Protein AF-A0A8S2XP88-F1 (afdb_monomer_lite)

Organism: NCBI:txid392030

Secondary structure (DSSP, 8-state):
---HHHHHHHHHHHHHHHHHHS-STTTEEES-HHHHHHHHHHHTTS-S---S-EEEEEEEEEGGGTEEEEEEEEE-TTTTSSPPEEEEE-SS-HHHHHHHHHHHHHHH-

InterPro domains:
  IPR006575 RWD domain [PF05773] (9-106)
  IPR016135 Ubiquitin-conjugating enzyme/RWD-like [G3DSA:3.10.110.10] (3-109)
  IPR016135 Ubiquitin-conjugating enzyme/RWD-like [SSF54495] (3-91)

Foldseek 3Di:
DDDLLVQLVVVLVVLVVVCVVQVDPVFKDWPDPVLVVQSVCCNVVVDVDRDAWTKMKGWDQDPVVRDIKIKIWTHPSRPPVDFIDIAIDDPDDPVVRVVVNVVVVVVRD

Sequence (109 aa):
MNSIRSCIEQQLNEIELLHCCYPSADEFYFDDIEAITEAKEFIGEKRDYLQRNLGFIIKLHLNDINTTVELQFIYPLHYPESPVDVHLRTYLSRECYEKFNESVKSFLN

pLDDT: mean 89.56, std 6.23, range [62.06, 96.31]

Structure (mmCIF, N/CA/C/O backbone):
data_AF-A0A8S2XP88-F1
#
_entry.id   AF-A0A8S2XP88-F1
#
loop_
_atom_site.group_PDB
_atom_site.id
_atom_site.type_symbol
_atom_site.label_atom_id
_atom_site.label_alt_id
_atom_site.label_comp_id
_atom_site.label_asym_id
_atom_site.label_entity_id
_atom_site.label_seq_id
_atom_site.pdbx_PDB_ins_code
_atom_site.Cartn_x
_atom_site.Cartn_y
_atom_site.Cartn_z
_atom_site.occupancy
_atom_site.B_iso_or_equiv
_atom_site.auth_seq_id
_atom_site.auth_comp_id
_atom_site.auth_asym_id
_atom_site.auth_atom_id
_atom_site.pdbx_PDB_model_num
ATOM 1 N N . MET A 1 1 ? -12.862 17.113 8.623 1.00 62.06 1 MET A N 1
ATOM 2 C CA . MET A 1 1 ? -11.954 16.085 9.143 1.00 62.06 1 MET A CA 1
ATOM 3 C C . MET A 1 1 ? -12.783 14.865 9.447 1.00 62.06 1 MET A C 1
ATOM 5 O O . MET A 1 1 ? -13.625 14.911 10.342 1.00 62.06 1 MET A O 1
ATOM 9 N N . ASN A 1 2 ? -12.611 13.835 8.632 1.00 77.06 2 ASN A N 1
ATOM 10 C CA . ASN A 1 2 ? -13.133 12.503 8.880 1.00 77.06 2 ASN A CA 1
ATOM 11 C C . ASN A 1 2 ? -12.518 11.957 10.174 1.00 77.06 2 ASN A C 1
ATOM 13 O O . ASN A 1 2 ? -11.421 12.343 10.581 1.00 77.06 2 ASN A O 1
ATOM 17 N N . SER A 1 3 ? -13.240 11.072 10.858 1.00 91.06 3 SER A N 1
ATOM 18 C CA . SER A 1 3 ? -12.647 10.354 11.984 1.00 91.06 3 SER A CA 1
ATOM 19 C C . SER A 1 3 ? -11.543 9.429 11.467 1.00 91.06 3 SER A C 1
ATOM 21 O O . SER A 1 3 ? -11.654 8.898 10.363 1.00 91.06 3 SER A O 1
ATOM 23 N N . ILE A 1 4 ? -10.517 9.167 12.283 1.00 91.75 4 ILE A N 1
ATOM 24 C CA . ILE A 1 4 ? -9.460 8.198 11.934 1.00 91.75 4 ILE A CA 1
ATOM 25 C C . ILE A 1 4 ? -10.085 6.853 11.540 1.00 91.75 4 ILE A C 1
ATOM 27 O O . ILE A 1 4 ? -9.680 6.245 10.562 1.00 91.75 4 ILE A O 1
ATOM 31 N N . ARG A 1 5 ? -11.137 6.420 12.241 1.00 93.12 5 ARG A N 1
ATOM 32 C CA . ARG A 1 5 ? -11.883 5.197 11.914 1.00 93.12 5 ARG A CA 1
ATOM 33 C C . ARG A 1 5 ? -12.456 5.223 10.494 1.00 93.12 5 ARG A C 1
ATOM 35 O O . ARG A 1 5 ? -12.266 4.263 9.761 1.00 93.12 5 ARG A O 1
ATOM 42 N N . SER A 1 6 ? -13.082 6.326 10.089 1.00 93.94 6 SER A N 1
ATOM 43 C CA . SER A 1 6 ? -13.587 6.483 8.721 1.00 93.94 6 SER A CA 1
ATOM 44 C C . SER A 1 6 ? -12.460 6.504 7.684 1.00 93.94 6 SER A C 1
ATOM 46 O O . SER A 1 6 ? -12.644 5.956 6.602 1.00 93.94 6 SER A O 1
ATOM 48 N N . CYS A 1 7 ? -11.308 7.105 8.000 1.00 95.44 7 CYS A N 1
ATOM 49 C CA . CYS A 1 7 ? -10.134 7.084 7.125 1.00 95.44 7 CYS A CA 1
ATOM 50 C C . CYS A 1 7 ? -9.605 5.657 6.938 1.00 95.44 7 CYS A C 1
ATOM 52 O O . CYS A 1 7 ? -9.437 5.205 5.811 1.00 95.44 7 CYS A O 1
ATOM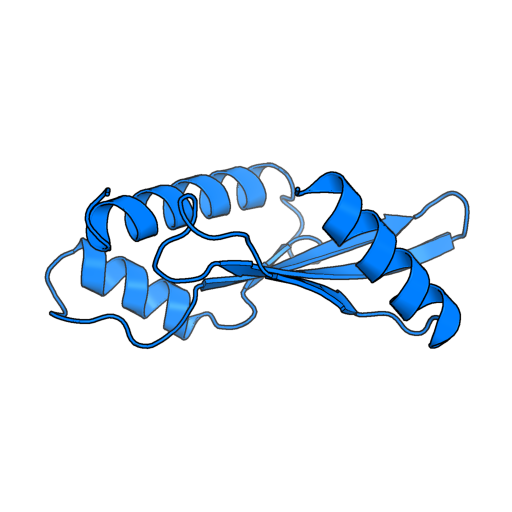 54 N N . ILE A 1 8 ? -9.417 4.909 8.027 1.00 95.81 8 ILE A N 1
ATOM 55 C CA . ILE A 1 8 ? -8.930 3.524 7.975 1.00 95.81 8 ILE A CA 1
ATOM 56 C C . ILE A 1 8 ? -9.910 2.601 7.241 1.00 95.81 8 ILE A C 1
ATOM 58 O O . ILE A 1 8 ? -9.484 1.741 6.476 1.00 95.81 8 ILE A O 1
ATOM 62 N N . GLU A 1 9 ? -11.218 2.788 7.416 1.00 95.62 9 GLU A N 1
ATOM 63 C CA . GLU A 1 9 ? -12.228 2.030 6.671 1.00 95.62 9 GLU A CA 1
ATOM 64 C C . GLU A 1 9 ? -12.133 2.295 5.159 1.00 95.62 9 GLU A C 1
ATOM 66 O O . GLU A 1 9 ? -12.131 1.354 4.366 1.00 95.62 9 GLU A O 1
ATOM 71 N N . GLN A 1 10 ? -11.974 3.559 4.752 1.00 96.06 10 GLN A N 1
ATOM 72 C CA . GLN A 1 10 ? -11.753 3.920 3.346 1.00 96.06 10 GLN A CA 1
ATOM 73 C C . GLN A 1 10 ? -10.467 3.300 2.791 1.00 96.06 10 GLN A C 1
ATOM 75 O O . GLN A 1 10 ? -10.495 2.716 1.710 1.00 96.06 10 GLN A O 1
ATOM 80 N N . GLN A 1 11 ? -9.371 3.369 3.550 1.00 96.31 11 GLN A N 1
ATOM 81 C CA . GLN A 1 11 ? -8.091 2.768 3.176 1.00 96.31 11 GLN A CA 1
ATOM 82 C C . GLN A 1 11 ? -8.212 1.259 2.943 1.00 96.31 11 GLN A C 1
ATOM 84 O O . GLN A 1 11 ? -7.726 0.754 1.935 1.00 96.31 11 GLN A O 1
ATOM 89 N N . LEU A 1 12 ? -8.882 0.536 3.847 1.00 96.25 12 LEU A N 1
ATOM 90 C CA . LEU A 1 12 ? -9.090 -0.908 3.717 1.00 96.25 12 LEU A CA 1
ATOM 91 C C . LEU A 1 12 ? -9.932 -1.260 2.483 1.00 96.25 12 LEU A C 1
ATOM 93 O O . LEU A 1 12 ? -9.581 -2.198 1.770 1.00 96.25 12 LEU A O 1
ATOM 97 N N . ASN A 1 13 ? -10.993 -0.495 2.208 1.00 96.19 13 ASN A N 1
ATOM 98 C CA . ASN A 1 13 ? -11.835 -0.700 1.026 1.00 96.19 13 ASN A CA 1
ATOM 99 C C . ASN A 1 13 ? -11.054 -0.477 -0.277 1.00 96.19 13 ASN A C 1
ATOM 101 O O . ASN A 1 13 ? -11.192 -1.242 -1.231 1.00 96.19 13 ASN A O 1
ATOM 105 N N . GLU A 1 14 ? -10.218 0.561 -0.327 1.00 96.06 14 GLU A N 1
ATOM 106 C CA . GLU A 1 14 ? -9.378 0.844 -1.493 1.00 96.06 14 GLU A CA 1
ATOM 107 C C . GLU A 1 14 ? -8.324 -0.246 -1.712 1.00 96.06 14 GLU A C 1
ATOM 109 O O . GLU A 1 14 ? -8.140 -0.720 -2.830 1.00 96.06 14 GLU A O 1
ATOM 114 N N . ILE A 1 15 ? -7.683 -0.698 -0.635 1.00 95.19 15 ILE A N 1
ATOM 115 C CA . ILE A 1 15 ? -6.730 -1.809 -0.653 1.00 95.19 15 ILE A CA 1
ATOM 116 C C . ILE A 1 15 ? -7.382 -3.099 -1.173 1.00 95.19 15 ILE A C 1
ATOM 118 O O . ILE A 1 15 ? -6.784 -3.808 -1.981 1.00 95.19 15 ILE A O 1
ATOM 122 N N . GLU A 1 16 ? -8.606 -3.409 -0.741 1.00 93.62 16 GLU A N 1
ATOM 123 C CA . GLU A 1 16 ? -9.352 -4.577 -1.221 1.00 93.62 16 GLU A CA 1
ATOM 124 C C . GLU A 1 16 ? -9.684 -4.465 -2.716 1.00 93.62 16 GLU A C 1
ATOM 126 O O . GLU A 1 16 ? -9.551 -5.441 -3.462 1.00 93.62 16 GLU A O 1
ATOM 131 N N . LEU A 1 17 ? -10.040 -3.265 -3.180 1.00 95.31 17 LEU A N 1
ATOM 132 C CA . LEU A 1 17 ? -10.265 -2.994 -4.596 1.00 95.31 17 LEU A CA 1
ATOM 133 C C . LEU A 1 17 ? -8.977 -3.163 -5.412 1.00 95.31 17 LEU A C 1
ATOM 135 O O . LEU A 1 17 ? -8.998 -3.824 -6.449 1.00 95.31 17 LEU A O 1
ATOM 139 N N . LEU A 1 18 ? -7.849 -2.630 -4.936 1.00 94.50 18 LEU A N 1
ATOM 140 C CA . LEU A 1 18 ? -6.547 -2.791 -5.588 1.00 94.50 18 LEU A CA 1
ATOM 141 C C . LEU A 1 18 ? -6.133 -4.262 -5.660 1.00 94.50 18 LEU A C 1
ATOM 143 O O . LEU A 1 18 ? -5.698 -4.720 -6.713 1.00 94.50 18 LEU A O 1
ATOM 147 N N . HIS A 1 19 ? -6.343 -5.029 -4.593 1.00 91.19 19 HIS A N 1
ATOM 148 C CA . HIS A 1 19 ? -6.092 -6.469 -4.596 1.00 91.19 19 HIS A CA 1
ATOM 149 C C . HIS A 1 19 ? -6.937 -7.206 -5.657 1.00 91.19 19 HIS A C 1
ATOM 151 O O . HIS A 1 19 ? -6.470 -8.164 -6.266 1.00 91.19 19 HIS A O 1
ATOM 157 N N . CYS A 1 20 ? -8.154 -6.734 -5.956 1.00 92.00 20 CYS A N 1
ATOM 158 C CA . CYS A 1 20 ? -8.950 -7.261 -7.072 1.00 92.00 20 CYS A CA 1
ATOM 159 C C . CYS A 1 20 ? -8.386 -6.879 -8.454 1.00 92.00 20 CYS A C 1
ATOM 161 O O . CYS A 1 20 ? -8.555 -7.634 -9.412 1.00 92.00 20 CYS A O 1
ATOM 163 N N . CYS A 1 21 ? -7.739 -5.716 -8.578 1.00 93.00 21 CYS A N 1
ATOM 164 C CA . CYS A 1 21 ? -7.111 -5.260 -9.823 1.00 93.00 21 CYS A CA 1
ATOM 165 C C . CYS A 1 21 ? -5.793 -5.982 -10.138 1.00 93.00 21 CYS A C 1
ATOM 167 O O . CYS A 1 21 ? -5.447 -6.107 -11.311 1.00 93.00 21 CYS A O 1
ATOM 169 N N . TYR A 1 22 ? -5.091 -6.462 -9.111 1.00 92.94 22 TYR A N 1
ATOM 170 C CA . TYR A 1 22 ? -3.812 -7.171 -9.206 1.00 92.94 22 TYR A CA 1
ATOM 171 C C . TYR A 1 22 ? -3.954 -8.581 -8.606 1.00 92.94 22 TYR A C 1
ATOM 173 O O . TYR A 1 22 ? -3.489 -8.833 -7.495 1.00 92.94 22 TYR A O 1
ATOM 181 N N . PRO A 1 23 ? -4.650 -9.504 -9.298 1.00 83.94 23 PRO A N 1
ATOM 182 C CA . PRO A 1 23 ? -5.059 -10.786 -8.727 1.00 83.94 23 PRO A CA 1
ATOM 183 C C . PRO A 1 23 ? -3.905 -11.782 -8.554 1.00 83.94 23 PRO A C 1
ATOM 185 O O . PRO A 1 23 ? -4.083 -12.815 -7.903 1.00 83.94 23 PRO A O 1
ATOM 188 N N . SER A 1 24 ? -2.742 -11.533 -9.164 1.00 90.31 24 SER A N 1
ATOM 189 C CA . SER A 1 24 ? -1.577 -12.391 -8.976 1.00 90.31 24 SER A CA 1
ATOM 190 C C . SER A 1 24 ? -0.940 -12.140 -7.611 1.00 90.31 24 SER A C 1
ATOM 192 O O . SER A 1 24 ? -0.651 -11.003 -7.242 1.00 90.31 24 SER A O 1
ATOM 194 N N . ALA A 1 25 ? -0.623 -13.219 -6.895 1.00 84.00 25 ALA A N 1
ATOM 195 C CA . ALA A 1 25 ? 0.080 -13.149 -5.612 1.00 84.00 25 ALA A CA 1
ATOM 196 C C . ALA A 1 25 ? 1.481 -12.513 -5.722 1.00 84.00 25 ALA A C 1
ATOM 198 O O . ALA A 1 25 ? 2.015 -12.028 -4.729 1.00 84.00 25 ALA A O 1
ATOM 199 N N . ASP A 1 26 ? 2.062 -12.502 -6.924 1.00 88.62 26 ASP A N 1
ATOM 200 C CA . ASP A 1 26 ? 3.342 -11.846 -7.195 1.00 88.62 26 ASP A CA 1
ATOM 201 C C . ASP A 1 26 ? 3.188 -10.361 -7.563 1.00 88.62 26 ASP A C 1
ATOM 203 O O . ASP A 1 26 ? 4.189 -9.653 -7.630 1.00 88.62 26 ASP A O 1
ATOM 207 N N . GLU A 1 27 ? 1.970 -9.879 -7.826 1.00 93.00 27 GLU A N 1
ATOM 208 C CA . GLU A 1 27 ? 1.700 -8.491 -8.225 1.00 93.00 27 GLU A CA 1
ATOM 209 C C . GLU A 1 27 ? 1.315 -7.606 -7.044 1.00 93.00 27 GLU A C 1
ATOM 211 O O . GLU A 1 27 ? 1.678 -6.433 -7.042 1.00 93.00 27 GLU A O 1
ATOM 216 N N . PHE A 1 28 ? 0.611 -8.144 -6.047 1.00 95.38 28 PHE A N 1
ATOM 217 C CA . PHE A 1 28 ? 0.170 -7.390 -4.878 1.00 95.38 28 PHE A CA 1
ATOM 218 C C . PHE A 1 28 ? 0.435 -8.161 -3.591 1.00 95.38 28 PHE A C 1
ATOM 220 O O . PHE A 1 28 ? 0.009 -9.305 -3.436 1.00 95.38 28 PHE A O 1
ATOM 227 N N . TYR A 1 29 ? 1.071 -7.508 -2.622 1.00 94.00 29 TYR A N 1
ATOM 228 C CA . TYR A 1 29 ? 1.254 -8.072 -1.287 1.00 94.00 29 TYR A CA 1
ATOM 229 C C . TYR A 1 29 ? 1.344 -6.989 -0.215 1.00 94.00 29 TYR A C 1
ATOM 231 O O . TYR A 1 29 ? 1.737 -5.851 -0.466 1.00 94.00 29 TYR A O 1
ATOM 239 N N . PHE A 1 30 ? 0.971 -7.352 1.009 1.00 93.62 30 PHE A N 1
ATOM 240 C CA . PHE A 1 30 ? 1.091 -6.472 2.167 1.00 93.62 30 PHE A CA 1
ATOM 241 C C . PHE A 1 30 ? 2.543 -6.390 2.637 1.00 93.62 30 PHE A C 1
ATOM 243 O O . PHE A 1 30 ? 3.222 -7.411 2.727 1.00 93.62 30 PHE A O 1
ATOM 250 N N . ASP A 1 31 ? 2.997 -5.182 2.973 1.00 89.94 31 ASP A N 1
ATOM 251 C CA . ASP A 1 31 ? 4.318 -4.967 3.583 1.00 89.94 31 ASP A CA 1
ATOM 252 C C . ASP A 1 31 ? 4.294 -5.399 5.062 1.00 89.94 31 ASP A C 1
ATOM 254 O O . ASP A 1 31 ? 5.254 -5.980 5.561 1.00 89.94 31 ASP A O 1
ATOM 258 N N . ASP A 1 32 ? 3.153 -5.196 5.735 1.00 90.31 32 ASP A N 1
ATOM 259 C CA . ASP A 1 32 ? 2.892 -5.659 7.100 1.00 90.31 32 ASP A CA 1
ATOM 260 C C . ASP A 1 32 ? 1.459 -6.217 7.233 1.00 90.31 32 ASP A C 1
ATOM 262 O O . ASP A 1 32 ? 0.470 -5.482 7.298 1.00 90.31 32 ASP A O 1
ATOM 266 N N . ILE A 1 33 ? 1.341 -7.547 7.294 1.00 91.62 33 ILE A N 1
ATOM 267 C CA . ILE A 1 33 ? 0.057 -8.251 7.472 1.00 91.62 33 ILE A CA 1
ATOM 268 C C . ILE A 1 33 ? -0.537 -7.990 8.868 1.00 91.62 33 ILE A C 1
ATOM 270 O O . ILE A 1 33 ? -1.764 -7.974 9.035 1.00 91.62 33 ILE A O 1
ATOM 274 N N . GLU A 1 34 ? 0.304 -7.770 9.881 1.00 93.06 34 GLU A N 1
ATOM 275 C CA . GLU A 1 34 ? -0.165 -7.471 11.234 1.00 93.06 34 GLU A CA 1
ATOM 276 C C . GLU A 1 34 ? -0.836 -6.098 11.279 1.00 93.06 34 GLU A C 1
ATOM 278 O O . GLU A 1 34 ? -1.875 -5.968 11.920 1.00 93.06 34 GLU A O 1
ATOM 283 N N . ALA A 1 35 ? -0.323 -5.105 10.540 1.00 94.00 35 ALA A N 1
ATOM 284 C CA . ALA A 1 35 ? -0.952 -3.786 10.436 1.00 94.00 35 ALA A CA 1
ATOM 285 C C . ALA A 1 35 ? -2.370 -3.866 9.840 1.00 94.00 35 ALA A C 1
ATOM 287 O O . ALA A 1 35 ? -3.296 -3.227 10.340 1.00 94.00 35 ALA A O 1
ATOM 288 N N . ILE A 1 36 ? -2.576 -4.710 8.821 1.00 94.25 36 ILE A N 1
ATOM 289 C CA . ILE A 1 36 ? -3.906 -4.948 8.229 1.00 94.25 36 ILE A CA 1
ATOM 290 C C . ILE A 1 36 ? -4.844 -5.620 9.236 1.00 94.25 36 ILE A C 1
ATOM 292 O O . ILE A 1 36 ? -6.025 -5.277 9.325 1.00 94.25 36 ILE A O 1
ATOM 296 N N . THR A 1 37 ? -4.326 -6.579 10.002 1.00 93.62 37 THR A N 1
ATOM 297 C CA . THR A 1 37 ? -5.099 -7.274 11.037 1.00 93.62 37 THR A CA 1
ATOM 298 C C . THR A 1 37 ? -5.502 -6.308 12.150 1.00 93.62 37 THR A C 1
ATOM 300 O O . THR A 1 37 ? -6.677 -6.241 12.509 1.00 93.62 37 THR A O 1
ATOM 303 N N . GLU A 1 38 ? -4.559 -5.492 12.620 1.00 94.69 38 GLU A N 1
ATOM 304 C CA . GLU A 1 38 ? -4.781 -4.455 13.626 1.00 94.69 38 GLU A CA 1
ATOM 305 C C . GLU A 1 38 ? -5.822 -3.430 13.161 1.00 94.69 38 GLU A C 1
ATOM 307 O O . GLU A 1 38 ? -6.724 -3.079 13.920 1.00 94.69 38 GLU A O 1
ATOM 312 N N . ALA A 1 39 ? -5.758 -2.988 11.904 1.00 94.88 39 ALA A N 1
ATOM 313 C CA . ALA A 1 39 ? -6.739 -2.062 11.350 1.00 94.88 39 ALA A CA 1
ATOM 314 C C . ALA A 1 39 ? -8.148 -2.667 11.303 1.00 94.88 39 ALA A C 1
ATOM 316 O O . ALA A 1 39 ? -9.110 -2.002 11.687 1.00 94.88 39 ALA A O 1
ATOM 317 N N . LYS A 1 40 ? -8.291 -3.939 10.910 1.00 94.44 40 LYS A N 1
ATOM 318 C CA . LYS A 1 40 ? -9.589 -4.636 10.936 1.00 94.44 40 LYS A CA 1
ATOM 319 C C . LYS A 1 40 ? -10.142 -4.768 12.358 1.00 94.44 40 LYS A C 1
ATOM 321 O O . LYS A 1 40 ? -11.340 -4.591 12.568 1.00 94.44 40 LYS A O 1
ATOM 326 N N . GLU A 1 41 ? -9.290 -5.049 13.342 1.00 94.75 41 GLU A N 1
ATOM 327 C CA . GLU A 1 41 ? -9.679 -5.085 14.758 1.00 94.75 41 GLU A CA 1
ATOM 328 C C . GLU A 1 41 ? -10.077 -3.710 15.292 1.00 94.75 41 GLU A C 1
ATOM 330 O O . GLU A 1 41 ? -11.068 -3.601 16.018 1.00 94.75 41 GLU A O 1
ATOM 335 N N . PHE A 1 42 ? -9.340 -2.667 14.900 1.00 94.69 42 PHE A N 1
ATOM 336 C CA . PHE A 1 42 ? -9.666 -1.284 15.216 1.00 94.69 42 PHE A CA 1
ATOM 337 C C . PHE A 1 42 ? -11.057 -0.947 14.675 1.00 94.69 42 PHE A C 1
ATOM 339 O O . PHE A 1 42 ? -11.924 -0.608 15.477 1.00 94.69 42 PHE A O 1
ATOM 346 N N . ILE A 1 43 ? -11.334 -1.159 13.379 1.00 93.69 43 ILE A N 1
ATOM 347 C CA . ILE A 1 43 ? -12.668 -0.956 12.771 1.00 93.69 43 ILE A CA 1
ATOM 348 C C . ILE A 1 43 ? -13.759 -1.808 13.441 1.00 93.69 43 ILE A C 1
ATOM 350 O O . ILE A 1 43 ? -14.876 -1.335 13.628 1.00 93.69 43 ILE A O 1
ATOM 354 N N . GLY A 1 44 ? -13.436 -3.021 13.885 1.00 92.44 44 GLY A N 1
ATOM 355 C CA . GLY A 1 44 ? -14.358 -3.894 14.618 1.00 92.44 44 GLY A CA 1
ATOM 356 C C . GLY A 1 44 ? -14.560 -3.557 16.101 1.00 92.44 44 GLY A C 1
ATOM 357 O O . GLY A 1 44 ? -15.187 -4.353 16.794 1.00 92.44 44 GLY A O 1
ATOM 358 N N . GLU A 1 45 ? -13.996 -2.449 16.599 1.00 88.25 45 GLU A N 1
ATOM 359 C CA . GLU A 1 45 ? -14.072 -2.004 18.008 1.00 88.25 45 GLU A CA 1
ATOM 360 C C . GLU A 1 45 ? -13.475 -3.008 19.013 1.00 88.25 45 GLU A C 1
ATOM 362 O O . GLU A 1 45 ? -13.766 -2.978 20.205 1.00 88.25 45 GLU A O 1
ATOM 367 N N . LYS A 1 46 ? -12.589 -3.896 18.545 1.00 89.38 46 LYS A N 1
ATOM 368 C CA . LYS A 1 46 ? -11.838 -4.829 19.403 1.00 89.38 46 LYS A CA 1
ATOM 369 C C . LYS A 1 46 ? -10.573 -4.201 19.984 1.00 89.38 46 LYS A C 1
ATOM 371 O O . LYS A 1 46 ? -9.960 -4.771 20.885 1.00 89.38 46 LYS A O 1
ATOM 376 N N . ARG A 1 47 ? -10.169 -3.052 19.440 1.00 87.88 47 ARG A N 1
ATOM 377 C CA . ARG A 1 47 ? -8.992 -2.282 19.838 1.00 87.88 47 ARG A CA 1
ATOM 378 C C . ARG A 1 47 ? -9.310 -0.788 19.771 1.00 87.88 47 ARG A C 1
ATOM 380 O O . ARG A 1 47 ? -9.939 -0.329 18.819 1.00 87.88 47 ARG A O 1
ATOM 387 N N . ASP A 1 48 ? -8.826 -0.039 20.759 1.00 85.25 48 ASP A N 1
ATOM 388 C CA . ASP A 1 48 ? -9.129 1.392 20.921 1.00 85.25 48 ASP A CA 1
ATOM 389 C C . ASP A 1 48 ? -8.209 2.324 20.120 1.00 85.25 48 ASP A C 1
ATOM 391 O O . ASP A 1 48 ? -8.513 3.503 19.945 1.00 85.25 48 ASP A O 1
ATOM 395 N N . TYR A 1 49 ? -7.070 1.823 19.640 1.00 85.00 49 TYR A N 1
ATOM 396 C CA . TYR A 1 49 ? -6.071 2.611 18.921 1.00 85.00 49 TYR A CA 1
ATOM 397 C C . TYR A 1 49 ? -5.419 1.805 17.796 1.00 85.00 49 TYR A C 1
ATOM 399 O O . TYR A 1 49 ? -5.409 0.578 17.830 1.00 85.00 49 TYR A O 1
ATOM 407 N N . LEU A 1 50 ? -4.844 2.511 16.823 1.00 89.38 50 LEU A N 1
ATOM 408 C CA . LEU A 1 50 ? -4.059 1.948 15.726 1.00 89.38 50 LEU A CA 1
ATOM 409 C C . LEU A 1 50 ? -2.674 2.603 15.743 1.00 89.38 50 LEU A C 1
ATOM 411 O O . LEU A 1 50 ? -2.582 3.830 15.709 1.00 89.38 50 LEU A O 1
ATOM 415 N N . GLN A 1 51 ? -1.606 1.808 15.846 1.00 84.50 51 GLN A N 1
ATOM 416 C CA . GLN A 1 51 ? -0.232 2.342 15.894 1.00 84.50 51 GLN A CA 1
ATOM 417 C C . GLN A 1 51 ? 0.468 2.350 14.538 1.00 84.50 51 GLN A C 1
ATOM 419 O O . GLN A 1 51 ? 1.389 3.140 14.333 1.00 84.50 51 GLN A O 1
ATOM 424 N N . ARG A 1 52 ? 0.072 1.449 13.638 1.00 90.50 52 ARG A N 1
ATOM 425 C CA . ARG A 1 52 ? 0.776 1.198 12.380 1.00 90.50 52 ARG A CA 1
ATOM 426 C C . ARG A 1 52 ? 0.020 1.804 11.202 1.00 90.50 52 ARG A C 1
ATOM 428 O O . ARG A 1 52 ? -1.204 1.721 11.134 1.00 90.50 52 ARG A O 1
ATOM 435 N N . ASN A 1 53 ? 0.768 2.390 10.272 1.00 94.81 53 ASN A N 1
ATOM 436 C CA . ASN A 1 53 ? 0.249 2.774 8.961 1.00 94.81 53 ASN A CA 1
ATOM 437 C C . ASN A 1 53 ? -0.006 1.521 8.118 1.00 94.81 53 ASN A C 1
ATOM 439 O O . ASN A 1 53 ? 0.650 0.495 8.310 1.00 94.81 53 ASN A O 1
ATOM 443 N N . LEU A 1 54 ? -0.926 1.615 7.160 1.00 95.94 54 LEU A N 1
ATOM 444 C CA . LEU A 1 54 ? -1.196 0.510 6.247 1.00 95.94 54 LEU A CA 1
ATOM 445 C C . LEU A 1 54 ? -0.221 0.556 5.075 1.00 95.94 54 LEU A C 1
ATOM 447 O O . LEU A 1 54 ? -0.147 1.555 4.364 1.00 95.94 54 LEU A O 1
ATOM 451 N N . GLY A 1 55 ? 0.542 -0.521 4.897 1.00 95.19 55 GLY A N 1
ATOM 452 C CA . GLY A 1 55 ? 1.557 -0.638 3.856 1.00 95.19 55 GLY A CA 1
ATOM 453 C C . GLY A 1 55 ? 1.284 -1.80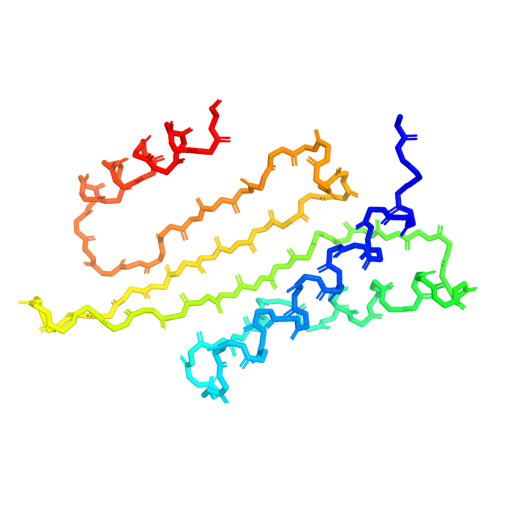4 2.913 1.00 95.19 55 GLY A C 1
ATOM 454 O O . GLY A 1 55 ? 1.028 -2.926 3.356 1.00 95.19 55 GLY A O 1
ATOM 455 N N . PHE A 1 56 ? 1.381 -1.559 1.611 1.00 95.50 56 PHE A N 1
ATOM 456 C CA . PHE A 1 56 ? 1.298 -2.599 0.586 1.00 95.50 56 PHE A CA 1
ATOM 457 C C . PHE A 1 56 ? 2.235 -2.295 -0.578 1.00 95.50 56 PHE A C 1
ATOM 459 O O . PHE A 1 56 ? 2.715 -1.173 -0.745 1.00 95.50 56 PHE A O 1
ATOM 466 N N . ILE A 1 57 ? 2.525 -3.321 -1.369 1.00 95.19 57 ILE A N 1
ATOM 467 C CA . ILE A 1 57 ? 3.426 -3.246 -2.508 1.00 95.19 57 ILE A CA 1
ATOM 468 C C . ILE A 1 57 ? 2.700 -3.735 -3.751 1.00 95.19 57 ILE A C 1
ATOM 470 O O . ILE A 1 57 ? 2.034 -4.769 -3.724 1.00 95.19 57 ILE A O 1
ATOM 474 N N . ILE A 1 58 ? 2.867 -2.982 -4.836 1.00 95.25 58 ILE A N 1
ATOM 475 C CA . ILE A 1 58 ? 2.450 -3.369 -6.180 1.00 95.25 58 ILE A CA 1
ATOM 476 C C . ILE A 1 58 ? 3.701 -3.582 -7.026 1.00 95.25 58 ILE A C 1
ATOM 478 O O . ILE A 1 58 ? 4.511 -2.669 -7.207 1.00 95.25 58 ILE A O 1
ATOM 482 N N . LYS A 1 59 ? 3.857 -4.785 -7.567 1.00 93.81 59 LYS A N 1
ATOM 483 C CA . LYS A 1 59 ? 4.953 -5.163 -8.454 1.00 93.81 59 LYS A CA 1
ATOM 484 C C . LYS A 1 59 ? 4.524 -5.003 -9.908 1.00 93.81 59 LYS A C 1
ATOM 486 O O . LYS A 1 59 ? 3.652 -5.710 -10.403 1.00 93.81 59 LYS A O 1
ATOM 491 N N . LEU A 1 60 ? 5.181 -4.094 -10.617 1.00 90.06 60 LEU A N 1
ATOM 492 C CA . LEU A 1 60 ? 4.885 -3.758 -12.004 1.00 90.06 60 LEU A CA 1
ATOM 493 C C . LEU A 1 60 ? 5.933 -4.352 -12.940 1.00 90.06 60 LEU A C 1
ATOM 495 O O . LEU A 1 60 ? 7.136 -4.131 -12.778 1.00 90.06 60 LEU A O 1
ATOM 499 N N . HIS A 1 61 ? 5.464 -5.080 -13.949 1.00 88.25 61 HIS A N 1
ATOM 500 C CA . HIS A 1 61 ? 6.305 -5.640 -15.001 1.00 88.25 61 HIS A CA 1
ATOM 501 C C . HIS A 1 61 ? 6.287 -4.693 -16.201 1.00 88.25 61 HIS A C 1
ATOM 503 O O . HIS A 1 61 ? 5.272 -4.523 -16.874 1.00 88.25 61 HIS A O 1
ATOM 509 N N . LEU A 1 62 ? 7.417 -4.034 -16.447 1.00 86.19 62 LEU A N 1
ATOM 510 C CA . LEU A 1 62 ? 7.578 -3.064 -17.522 1.00 86.19 62 LEU A CA 1
ATOM 511 C C . LEU A 1 62 ? 8.100 -3.792 -18.762 1.00 86.19 62 LEU A C 1
ATOM 513 O O . LEU A 1 62 ? 9.310 -3.937 -18.952 1.00 86.19 62 LEU A O 1
ATOM 517 N N . ASN A 1 63 ? 7.168 -4.262 -19.595 1.00 85.75 63 ASN A N 1
ATOM 518 C CA . ASN A 1 63 ? 7.464 -5.091 -20.768 1.00 85.75 63 ASN A CA 1
ATOM 519 C C . ASN A 1 63 ? 8.421 -4.410 -21.760 1.00 85.75 63 ASN A C 1
ATOM 521 O O . ASN A 1 63 ? 9.305 -5.071 -22.300 1.00 85.75 63 ASN A O 1
ATOM 525 N N . ASP A 1 64 ? 8.302 -3.093 -21.945 1.00 86.44 64 ASP A N 1
ATOM 526 C CA . ASP A 1 64 ? 9.095 -2.336 -22.927 1.00 86.44 64 ASP A CA 1
ATOM 527 C C . ASP A 1 64 ? 10.599 -2.334 -22.626 1.00 86.44 64 ASP A C 1
ATOM 529 O O . ASP A 1 64 ? 11.424 -2.238 -23.533 1.00 86.44 64 ASP A O 1
ATOM 533 N N . ILE A 1 65 ? 10.963 -2.453 -21.348 1.00 83.31 65 ILE A N 1
ATOM 534 C CA . ILE A 1 65 ? 12.357 -2.467 -20.887 1.00 83.31 65 ILE A CA 1
ATOM 535 C C . ILE A 1 65 ? 12.727 -3.777 -20.182 1.00 83.31 65 ILE A C 1
ATOM 537 O O . ILE A 1 65 ? 13.789 -3.860 -19.569 1.00 83.31 65 ILE A O 1
ATOM 541 N N . ASN A 1 66 ? 11.852 -4.787 -20.275 1.00 84.81 66 ASN A N 1
ATOM 542 C CA . ASN A 1 66 ? 11.989 -6.111 -19.669 1.00 84.81 66 ASN A CA 1
ATOM 543 C C . ASN A 1 66 ? 12.524 -6.062 -18.226 1.00 84.81 66 ASN A C 1
ATOM 545 O O . ASN A 1 66 ? 13.489 -6.744 -17.877 1.00 84.81 66 ASN A O 1
ATOM 549 N N . THR A 1 67 ? 11.926 -5.201 -17.402 1.00 85.62 67 THR A N 1
ATOM 550 C CA . THR A 1 67 ? 12.314 -5.035 -15.999 1.00 85.62 67 THR A CA 1
ATOM 551 C C . THR A 1 67 ? 11.100 -5.073 -15.094 1.00 85.62 67 THR A C 1
ATOM 553 O O . THR A 1 67 ? 9.974 -4.803 -15.516 1.00 85.62 67 THR A O 1
ATOM 556 N N . THR A 1 68 ? 11.349 -5.357 -13.825 1.00 88.06 68 THR A N 1
ATOM 557 C CA . THR A 1 68 ? 10.327 -5.336 -12.790 1.00 88.06 68 THR A CA 1
ATOM 558 C C . THR A 1 68 ? 10.672 -4.281 -11.757 1.00 88.06 68 THR A C 1
ATOM 560 O O . THR A 1 68 ? 11.822 -4.160 -11.329 1.00 88.06 68 THR A O 1
ATOM 563 N N . VAL A 1 69 ? 9.666 -3.513 -11.360 1.00 88.69 69 VAL A N 1
ATOM 564 C CA . VAL A 1 69 ? 9.774 -2.521 -10.295 1.00 88.69 69 VAL A CA 1
ATOM 565 C C . VAL A 1 69 ? 8.707 -2.773 -9.248 1.00 88.69 69 VAL A C 1
ATOM 567 O O . VAL A 1 69 ? 7.626 -3.263 -9.560 1.00 88.69 69 VAL A O 1
ATOM 570 N N . GLU A 1 70 ? 9.003 -2.427 -8.006 1.00 92.12 70 GLU A N 1
ATOM 571 C CA . GLU A 1 70 ? 8.059 -2.517 -6.900 1.00 92.12 70 GLU A CA 1
ATOM 572 C C . GLU A 1 70 ? 7.727 -1.107 -6.421 1.00 92.12 70 GLU A C 1
ATOM 574 O O . GLU A 1 70 ? 8.614 -0.285 -6.195 1.00 92.12 70 GLU A O 1
ATOM 579 N N . LEU A 1 71 ? 6.440 -0.817 -6.279 1.00 92.38 71 LEU A N 1
ATOM 580 C CA . LEU A 1 71 ? 5.943 0.419 -5.696 1.00 92.38 71 LEU A CA 1
ATOM 581 C C . LEU A 1 71 ? 5.399 0.106 -4.315 1.00 92.38 71 LEU A C 1
ATOM 583 O O . LEU A 1 71 ? 4.409 -0.609 -4.190 1.00 92.38 71 LEU A O 1
ATOM 587 N N . GLN A 1 72 ? 6.053 0.633 -3.289 1.00 93.69 72 GLN A N 1
ATOM 588 C CA . GLN A 1 72 ? 5.566 0.566 -1.922 1.00 93.69 72 GLN A CA 1
ATOM 589 C C . GLN A 1 72 ? 4.687 1.782 -1.651 1.00 93.69 72 GLN A C 1
ATOM 591 O O . GLN A 1 72 ? 5.134 2.916 -1.821 1.00 93.69 72 GLN A O 1
ATOM 596 N N . PHE A 1 73 ? 3.470 1.532 -1.193 1.00 94.94 73 PHE A N 1
ATOM 597 C CA . PHE A 1 73 ? 2.519 2.538 -0.748 1.00 94.94 73 PHE A CA 1
ATOM 598 C C . PHE A 1 73 ? 2.383 2.446 0.767 1.00 94.94 73 PHE A C 1
ATOM 600 O O . PHE A 1 73 ? 2.215 1.352 1.308 1.00 94.94 73 PHE A O 1
ATOM 607 N N . ILE A 1 74 ? 2.462 3.587 1.447 1.00 95.38 74 ILE A 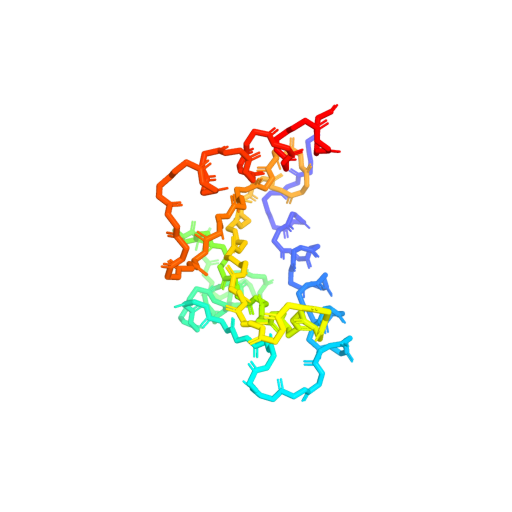N 1
ATOM 608 C CA . ILE A 1 74 ? 2.288 3.700 2.895 1.00 95.38 74 ILE A CA 1
ATOM 609 C C . ILE A 1 74 ? 1.190 4.727 3.143 1.00 95.38 74 ILE A C 1
ATOM 611 O O . ILE A 1 74 ? 1.366 5.926 2.921 1.00 95.38 74 ILE A O 1
ATOM 615 N N . TYR A 1 75 ? 0.034 4.243 3.585 1.00 95.75 75 TYR A N 1
ATOM 616 C CA . TYR A 1 75 ? -1.137 5.064 3.853 1.00 95.75 75 TYR A CA 1
ATOM 617 C C . TYR A 1 75 ? -1.041 5.597 5.287 1.00 95.75 75 TYR A C 1
ATOM 619 O O . TYR A 1 75 ? -1.116 4.810 6.239 1.00 95.75 75 TYR A O 1
ATOM 627 N N . PRO A 1 76 ? -0.848 6.917 5.486 1.00 94.69 76 PRO A N 1
ATOM 628 C CA . PRO A 1 76 ? -0.888 7.489 6.824 1.00 94.69 76 PRO A CA 1
ATOM 629 C C . PRO A 1 76 ? -2.291 7.349 7.422 1.00 94.69 76 PRO A C 1
ATOM 631 O O . PRO A 1 76 ? -3.288 7.326 6.703 1.00 94.69 76 PRO A O 1
ATOM 634 N N . LEU A 1 77 ? -2.395 7.356 8.754 1.00 94.06 77 LEU A N 1
ATOM 635 C CA . LEU A 1 77 ? -3.674 7.204 9.474 1.00 94.06 77 LEU A CA 1
ATOM 636 C C . LEU A 1 77 ? -4.791 8.169 9.030 1.00 94.06 77 LEU A C 1
ATOM 638 O O . LEU A 1 77 ? -5.970 7.867 9.191 1.00 94.06 77 LEU A O 1
ATOM 642 N N . HIS A 1 78 ? -4.423 9.329 8.486 1.00 93.44 78 HIS A N 1
ATOM 643 C CA . HIS A 1 78 ? -5.357 10.357 8.035 1.00 93.44 78 HIS A CA 1
ATOM 644 C C . HIS A 1 78 ? -5.596 10.351 6.517 1.00 93.44 78 HIS A C 1
ATOM 646 O O . HIS A 1 78 ? -6.367 11.179 6.047 1.00 93.44 78 HIS A O 1
ATOM 652 N N . TYR A 1 79 ? -4.977 9.460 5.731 1.00 94.44 79 TYR A N 1
ATOM 653 C CA . TYR A 1 79 ? -5.305 9.309 4.305 1.00 94.44 79 TYR A CA 1
ATOM 654 C C . TYR A 1 79 ? -6.802 8.980 4.1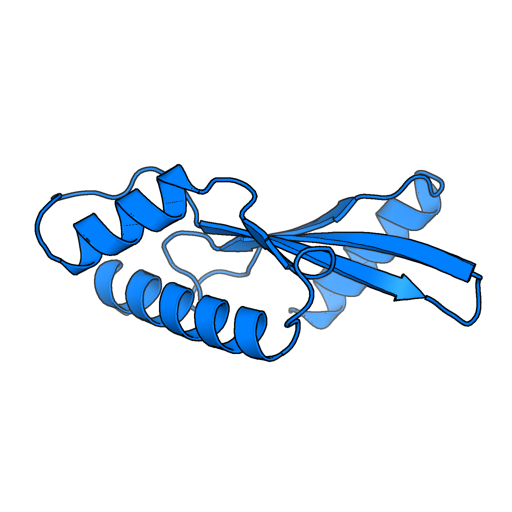41 1.00 94.44 79 TYR A C 1
ATOM 656 O O . TYR A 1 79 ? -7.298 8.135 4.893 1.00 94.44 79 TYR A O 1
ATOM 664 N N . PRO A 1 80 ? -7.532 9.616 3.204 1.00 92.00 80 PRO A N 1
ATOM 665 C CA . PRO A 1 80 ? -7.040 10.443 2.090 1.00 92.00 80 PRO A CA 1
ATOM 666 C C . PRO A 1 80 ? -6.841 11.941 2.394 1.00 92.00 80 PRO A C 1
ATOM 668 O O . PRO A 1 80 ? -6.481 12.699 1.500 1.00 92.00 80 PRO A O 1
ATOM 671 N N . GLU A 1 81 ? -7.054 12.407 3.630 1.00 91.25 81 GLU A N 1
ATOM 672 C CA . GLU A 1 81 ? -6.833 13.822 3.993 1.00 91.25 81 GLU A CA 1
ATOM 673 C C . GLU A 1 81 ? -5.344 14.201 4.036 1.00 91.25 81 GLU A C 1
ATOM 675 O O . GLU A 1 81 ? -4.990 15.371 3.900 1.00 91.25 81 GLU A O 1
ATOM 680 N N . SER A 1 82 ? -4.468 13.217 4.249 1.00 90.50 82 SER A N 1
ATOM 681 C CA . SER A 1 82 ? -3.011 13.352 4.143 1.00 90.50 82 SER A CA 1
ATOM 682 C C . SER A 1 82 ? -2.494 12.609 2.910 1.00 90.50 82 SER A C 1
ATOM 684 O O . SER A 1 82 ? -3.043 11.554 2.585 1.00 90.50 82 SER A O 1
ATOM 686 N N . PRO A 1 83 ? -1.443 13.119 2.241 1.00 90.94 83 PRO A N 1
ATOM 687 C CA . PRO A 1 83 ? -0.881 12.473 1.061 1.00 90.94 83 PRO A CA 1
ATOM 688 C C . PRO A 1 83 ? -0.322 11.091 1.406 1.00 90.94 83 PRO A C 1
ATOM 690 O O . PRO A 1 83 ? 0.218 10.880 2.491 1.00 90.94 83 PRO A O 1
ATOM 693 N N . VAL A 1 84 ? -0.449 10.157 0.466 1.00 92.62 84 VAL A N 1
ATOM 694 C CA . VAL A 1 84 ? 0.195 8.843 0.547 1.00 92.62 84 VAL A CA 1
ATOM 695 C C . VAL A 1 84 ? 1.699 8.972 0.316 1.00 92.62 84 VAL A C 1
ATOM 697 O O . VAL A 1 84 ? 2.140 9.693 -0.581 1.00 92.62 84 VAL A O 1
ATOM 700 N N . ASP A 1 85 ? 2.480 8.213 1.080 1.00 91.31 85 ASP A N 1
ATOM 701 C CA . ASP A 1 85 ? 3.902 8.040 0.812 1.00 91.31 85 ASP A CA 1
ATOM 702 C C . ASP A 1 85 ? 4.101 6.886 -0.179 1.00 91.31 85 ASP A C 1
ATOM 704 O O . ASP A 1 85 ? 3.679 5.752 0.064 1.00 91.31 85 ASP A O 1
ATOM 708 N N . VAL A 1 86 ? 4.739 7.179 -1.315 1.00 91.56 86 VAL A N 1
ATOM 709 C CA . VAL A 1 86 ? 5.019 6.203 -2.378 1.00 91.56 86 VAL A CA 1
ATOM 710 C C . VAL A 1 86 ? 6.521 6.112 -2.602 1.00 91.56 86 VAL A C 1
ATOM 712 O O . VAL A 1 86 ? 7.189 7.125 -2.818 1.00 91.56 86 VAL A O 1
ATOM 715 N N . HIS A 1 87 ? 7.053 4.893 -2.585 1.00 87.94 87 HIS A N 1
ATOM 716 C CA . HIS A 1 87 ? 8.475 4.624 -2.760 1.00 87.94 87 HIS A CA 1
ATOM 717 C C . HIS A 1 87 ? 8.718 3.592 -3.857 1.00 87.94 87 HIS A C 1
ATOM 719 O O . HIS A 1 87 ? 8.120 2.517 -3.864 1.00 87.94 87 HIS A O 1
ATOM 725 N N . LEU A 1 88 ? 9.660 3.889 -4.752 1.00 88.25 88 LEU A N 1
ATOM 726 C CA . LEU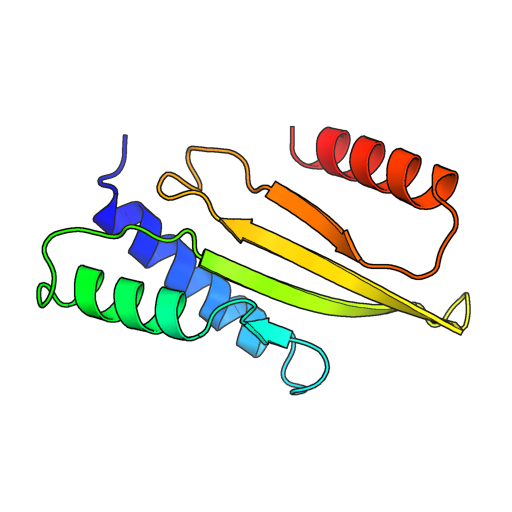 A 1 88 ? 10.156 2.922 -5.726 1.00 88.25 88 LEU A CA 1
ATOM 727 C C . LEU A 1 88 ? 11.202 2.001 -5.093 1.00 88.25 88 LEU A C 1
ATOM 729 O O . LEU A 1 88 ? 12.299 2.437 -4.748 1.00 88.25 88 LEU A O 1
ATOM 733 N N . ARG A 1 89 ? 10.904 0.708 -5.010 1.00 83.06 89 ARG A N 1
ATOM 734 C CA . ARG A 1 89 ? 11.876 -0.347 -4.720 1.00 83.06 89 ARG A CA 1
ATOM 735 C C . ARG A 1 89 ? 12.362 -0.926 -6.050 1.00 83.06 89 ARG A C 1
ATOM 737 O O . ARG A 1 89 ? 11.595 -1.471 -6.843 1.00 83.06 89 ARG A O 1
ATOM 744 N N . THR A 1 90 ? 13.644 -0.738 -6.348 1.00 76.38 90 THR A N 1
ATOM 745 C CA . THR A 1 90 ? 14.230 -1.139 -7.631 1.00 76.38 90 THR A CA 1
ATOM 746 C C . THR A 1 90 ? 15.737 -1.375 -7.527 1.00 76.38 90 THR A C 1
ATOM 748 O O . THR A 1 90 ? 16.400 -0.807 -6.662 1.00 76.38 90 THR A O 1
ATOM 751 N N . TYR A 1 91 ? 16.282 -2.178 -8.445 1.00 73.69 91 TYR A N 1
ATOM 752 C CA . TYR A 1 91 ? 17.726 -2.318 -8.673 1.00 73.69 91 TYR A CA 1
ATOM 753 C C . TYR A 1 91 ? 18.298 -1.237 -9.611 1.00 73.69 91 TYR A C 1
ATOM 755 O O . TYR A 1 91 ? 19.485 -1.272 -9.937 1.00 73.69 91 TYR A O 1
ATOM 763 N N . LEU A 1 92 ? 17.467 -0.303 -10.091 1.00 76.56 92 LEU A N 1
ATOM 764 C CA . LEU A 1 92 ? 17.905 0.814 -10.933 1.00 76.56 92 LEU A CA 1
ATOM 765 C C . LEU A 1 92 ? 18.838 1.773 -10.172 1.00 76.56 92 LEU A C 1
ATOM 767 O O . LEU A 1 92 ? 18.949 1.746 -8.947 1.00 76.56 92 LEU A O 1
ATOM 771 N N . SER A 1 93 ? 19.524 2.642 -10.920 1.00 82.44 93 SER A N 1
ATOM 772 C CA . SER A 1 93 ? 20.461 3.607 -10.343 1.00 82.44 93 SER A CA 1
ATOM 773 C C . SER A 1 93 ? 19.766 4.584 -9.386 1.00 82.44 93 SER A C 1
ATOM 775 O O . SER A 1 93 ? 18.578 4.890 -9.513 1.00 82.44 93 SER A O 1
ATOM 777 N N . ARG A 1 94 ? 20.543 5.145 -8.452 1.00 82.25 94 ARG A N 1
ATOM 778 C CA . ARG A 1 94 ? 20.069 6.182 -7.524 1.00 82.25 94 ARG A CA 1
ATOM 779 C C . ARG A 1 94 ? 19.449 7.387 -8.248 1.00 82.25 94 ARG A C 1
ATOM 781 O O . ARG A 1 94 ? 18.449 7.916 -7.784 1.00 82.25 94 ARG A O 1
ATOM 788 N N . GLU A 1 95 ? 20.000 7.776 -9.397 1.00 85.81 95 GLU A N 1
ATOM 789 C CA . GLU A 1 95 ? 19.461 8.866 -10.220 1.00 85.81 95 GLU A CA 1
ATOM 790 C C . GLU A 1 95 ? 18.054 8.539 -10.754 1.00 85.81 95 GLU A C 1
ATOM 792 O O . GLU A 1 95 ? 17.170 9.393 -10.736 1.00 85.81 95 GLU A O 1
ATOM 797 N N . CYS A 1 96 ? 17.815 7.298 -11.194 1.00 80.00 96 CYS A N 1
ATOM 798 C CA . CYS A 1 96 ? 16.484 6.855 -11.618 1.00 80.00 96 CYS A CA 1
ATOM 799 C C . CYS A 1 96 ? 15.482 6.881 -10.457 1.00 80.00 96 CYS A C 1
ATOM 801 O O . CYS A 1 96 ? 14.350 7.325 -10.644 1.00 80.00 96 CYS A O 1
ATOM 803 N N . TYR A 1 97 ? 15.900 6.447 -9.265 1.00 81.69 97 TYR A N 1
ATOM 804 C CA . TYR A 1 97 ? 15.077 6.510 -8.054 1.00 81.69 97 TYR A CA 1
ATOM 805 C C . TYR A 1 97 ? 14.691 7.952 -7.690 1.00 81.69 97 TYR A C 1
ATOM 807 O O . TYR A 1 97 ? 13.523 8.229 -7.416 1.00 81.69 97 TYR A O 1
ATOM 815 N N . GLU A 1 98 ? 15.648 8.882 -7.720 1.00 84.69 98 GLU A N 1
ATOM 816 C CA . GLU A 1 98 ? 15.409 10.297 -7.410 1.00 84.69 98 GLU A CA 1
ATOM 817 C C . GLU A 1 98 ? 14.428 10.928 -8.412 1.00 84.69 98 GLU A C 1
ATOM 819 O O . GLU A 1 98 ? 13.402 11.471 -7.996 1.00 84.69 98 GLU A O 1
ATOM 824 N N . LYS A 1 99 ? 14.652 10.740 -9.721 1.00 86.44 99 LYS A N 1
ATOM 825 C CA . LYS A 1 99 ? 13.747 11.242 -10.774 1.00 86.44 99 LYS A CA 1
ATOM 826 C C . LYS A 1 99 ? 12.339 10.658 -10.683 1.00 86.44 99 LYS A C 1
ATOM 828 O O . LYS A 1 99 ? 11.360 11.372 -10.912 1.00 86.44 99 LYS A O 1
ATOM 833 N N . PHE A 1 100 ? 12.218 9.370 -10.360 1.00 84.69 100 PHE A N 1
ATOM 834 C CA . PHE A 1 100 ? 10.915 8.737 -10.172 1.00 84.69 100 PHE A CA 1
ATOM 835 C C . PHE A 1 100 ? 10.159 9.376 -9.007 1.00 84.69 100 PHE A C 1
ATOM 837 O O . PHE A 1 100 ? 9.012 9.784 -9.171 1.00 84.69 100 PHE A O 1
ATOM 844 N N . ASN A 1 101 ? 10.805 9.514 -7.848 1.00 81.31 101 ASN A N 1
ATOM 845 C CA . ASN A 1 101 ? 10.155 10.079 -6.668 1.00 81.31 101 ASN A CA 1
ATOM 846 C C . ASN A 1 101 ? 9.761 11.546 -6.867 1.00 81.31 101 ASN A C 1
ATOM 848 O O . ASN A 1 101 ? 8.702 11.953 -6.397 1.00 81.31 101 ASN A O 1
ATOM 852 N N . GLU A 1 102 ? 10.574 12.341 -7.569 1.00 85.50 102 GLU A N 1
ATOM 853 C CA . GLU A 1 102 ? 10.202 13.708 -7.963 1.00 85.50 102 GLU A CA 1
ATOM 854 C C . GLU A 1 102 ? 8.959 13.717 -8.861 1.00 85.50 102 GLU A C 1
ATOM 856 O O . GLU A 1 102 ? 8.027 14.484 -8.621 1.00 85.50 102 GLU A O 1
ATOM 861 N N . SER A 1 103 ? 8.910 12.816 -9.845 1.00 87.38 103 SER A N 1
ATOM 862 C CA . SER A 1 103 ? 7.780 12.700 -10.773 1.00 87.38 103 SER A CA 1
ATOM 863 C C . SER A 1 103 ? 6.492 12.282 -10.060 1.00 87.38 103 SER A C 1
ATOM 865 O O . SER A 1 103 ? 5.445 12.884 -10.285 1.00 87.38 103 SER A O 1
ATOM 867 N N . VAL A 1 104 ? 6.559 11.301 -9.154 1.00 85.25 104 VAL A N 1
ATOM 868 C CA . VAL A 1 104 ? 5.399 10.854 -8.364 1.00 85.25 104 VAL A CA 1
ATOM 869 C C . VAL A 1 104 ? 4.911 11.953 -7.430 1.00 85.25 104 VAL A C 1
ATOM 871 O O . VAL A 1 104 ? 3.713 12.226 -7.386 1.00 85.25 104 VAL A O 1
ATOM 874 N N . LYS A 1 105 ? 5.822 12.646 -6.738 1.00 81.62 105 LYS A N 1
ATOM 875 C CA . LYS A 1 105 ? 5.454 13.795 -5.901 1.00 81.62 105 LYS A CA 1
ATOM 876 C C . LYS A 1 105 ? 4.774 14.893 -6.712 1.00 81.62 105 LYS A C 1
ATOM 878 O O . LYS A 1 105 ? 3.834 15.496 -6.215 1.00 81.62 105 LYS A O 1
ATOM 883 N N . SER A 1 106 ? 5.223 15.151 -7.939 1.00 87.69 106 SER A N 1
ATOM 884 C CA . SER A 1 106 ? 4.577 16.131 -8.818 1.00 87.69 106 SER A CA 1
ATOM 885 C C . SER A 1 106 ? 3.219 15.674 -9.351 1.00 87.69 106 SER A C 1
ATOM 887 O O . SER A 1 106 ? 2.434 16.523 -9.748 1.00 87.69 106 SER A O 1
ATOM 889 N N . PHE A 1 107 ? 2.966 14.368 -9.440 1.00 86.81 107 PHE A N 1
ATOM 890 C CA . PHE A 1 107 ? 1.702 13.828 -9.945 1.00 86.81 107 PHE A CA 1
ATOM 891 C C . PHE A 1 107 ? 0.609 13.789 -8.869 1.00 86.81 107 PHE A C 1
ATOM 893 O O . PHE A 1 107 ? 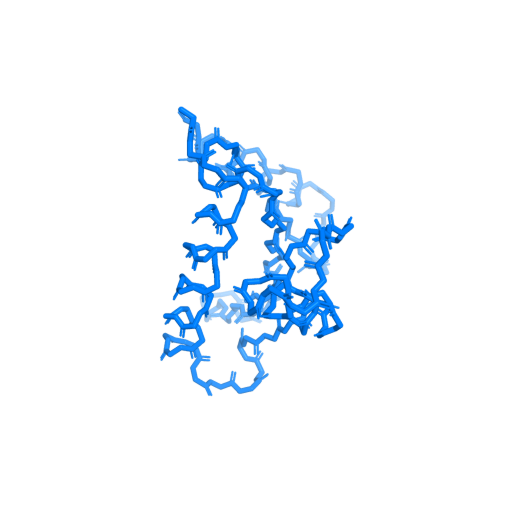-0.568 13.936 -9.182 1.00 86.81 107 PHE A O 1
ATOM 900 N N . LEU A 1 108 ? 0.997 13.562 -7.611 1.00 77.88 108 LEU A N 1
ATOM 901 C CA . LEU A 1 108 ? 0.077 13.423 -6.477 1.00 77.88 108 LEU A CA 1
ATOM 902 C C . LEU A 1 108 ? -0.299 14.755 -5.801 1.00 77.88 108 LEU A C 1
ATOM 904 O O . LEU A 1 108 ? -1.219 14.758 -4.985 1.00 77.88 108 LEU A O 1
ATOM 908 N N . ASN A 1 109 ? 0.408 15.851 -6.107 1.00 67.38 109 ASN A N 1
ATOM 909 C CA . ASN A 1 109 ? 0.129 17.210 -5.617 1.00 67.38 109 ASN A CA 1
ATOM 910 C C . ASN A 1 109 ? -0.495 18.074 -6.716 1.00 67.38 109 ASN A C 1
ATOM 912 O O . ASN A 1 109 ? -1.325 18.941 -6.366 1.00 67.38 109 ASN A O 1
#

Radius of gyration: 15.27 Å; chains: 1; bounding box: 35×30×44 Å